Protein AF-A0AA42CXZ5-F1 (afdb_monomer)

Mean predicted aligned error: 3.48 Å

Sequence (83 aa):
MDDLIDQAGRIVAAHGVDALEGLVLALLAERSPQATGTLARRMALEHALVRRSASRLEEAGWIACEPSSGRSPGMRLTLLESP

Organism: NCBI:txid2944682

InterPro domains:
  IPR036388 Winged helix-like DNA-binding domain superfamily [G3DSA:1.10.10.10] (1-81)
  IPR036390 Winged helix DNA-binding domain superfamily [SSF46785] (7-78)

Secondary structure (DSSP, 8-state):
-HHHHHHHHHHHHHH---HHHHHHHHHHHHSSSEEHHHHHHHHT--HHHHHHHHHHHHHTTSEEEEE-SSSS-PEEEEESS--

Nearest PDB structures (foldseek):
  5hli-assembly1_A  TM=7.883E-01  e=1.255E-04  Staphylococcus epidermidis
  2nyx-assembly2_D  TM=8.018E-01  e=7.574E-04  Mycobacterium tuberculosis H37Rv
  2a61-assembly2_C  TM=7.734E-01  e=1.636E-03  Thermotoga maritima
  3s2w-assembl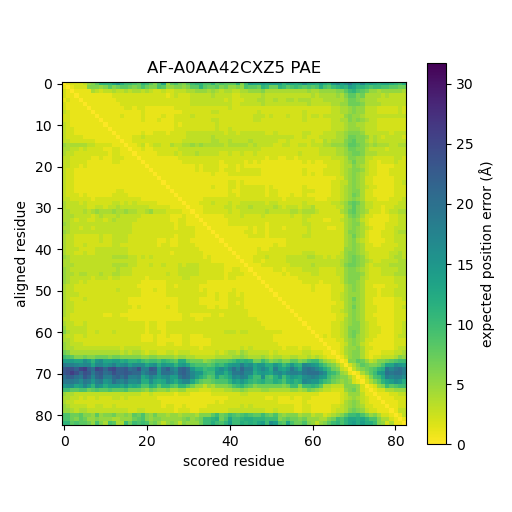y4_H  TM=8.124E-01  e=3.535E-03  Methanosarcina mazei Go1
  3voe-assembly1_A  TM=7.460E-01  e=2.256E-03  Escherichia coli K-12

Solvent-accessible surface area (backbone atoms only — not comparable to full-atom values): 4631 Å² total; per-residue (Å²): 107,67,69,52,52,53,47,12,52,49,38,19,73,75,68,74,48,53,72,65,42,14,41,53,50,38,52,31,71,78,47,59,68,42,43,41,60,57,53,16,60,75,69,74,46,60,54,68,58,47,51,51,38,49,51,52,36,34,76,70,61,42,31,47,78,39,78,42,90,69,100,51,96,40,39,32,39,32,63,70,59,89,123

pLDDT: mean 92.08, std 9.09, range [54.69, 97.88]

Foldseek 3Di:
DVVLQVQLVVCCVVPVADSLLSSLLSVVLVPPWDKLVVSCVVVVHDSVVSVVSLVVCVVVVQWDWDQDPDDDRIIIIGGPDRD

Structure (mmCIF, N/CA/C/O backbone):
data_AF-A0AA42CXZ5-F1
#
_entry.id   AF-A0AA42CXZ5-F1
#
loop_
_atom_site.group_PDB
_atom_site.id
_atom_site.type_symbol
_atom_site.label_atom_id
_atom_site.label_alt_id
_atom_site.label_comp_id
_atom_site.label_asym_id
_atom_site.label_entity_id
_atom_site.label_seq_id
_atom_site.pdbx_PDB_ins_code
_atom_site.Cartn_x
_atom_site.Cartn_y
_atom_site.Cartn_z
_atom_site.occupancy
_atom_site.B_iso_or_equiv
_atom_site.auth_seq_id
_atom_site.auth_comp_id
_atom_site.auth_asym_id
_atom_site.auth_atom_id
_atom_site.pdbx_PDB_model_num
ATOM 1 N N . MET A 1 1 ? 12.080 -10.776 -4.761 1.00 75.25 1 MET A N 1
ATOM 2 C CA . MET A 1 1 ? 11.328 -9.883 -5.667 1.00 75.25 1 MET A CA 1
ATOM 3 C C . MET A 1 1 ? 10.244 -10.689 -6.355 1.00 75.25 1 MET A C 1
ATOM 5 O O . MET A 1 1 ? 9.105 -10.266 -6.302 1.00 75.25 1 MET A O 1
ATOM 9 N N . ASP A 1 2 ? 10.579 -11.868 -6.878 1.00 86.81 2 ASP A N 1
ATOM 10 C CA . ASP A 1 2 ? 9.611 -12.793 -7.486 1.00 86.81 2 ASP A CA 1
ATOM 11 C C . ASP A 1 2 ? 8.450 -13.143 -6.537 1.00 86.81 2 ASP A C 1
ATOM 13 O O . ASP A 1 2 ? 7.301 -12.916 -6.886 1.00 86.81 2 ASP A O 1
ATOM 17 N N . ASP A 1 3 ? 8.745 -13.511 -5.284 1.00 92.00 3 ASP A N 1
ATOM 18 C CA . ASP A 1 3 ? 7.714 -13.809 -4.267 1.00 92.00 3 ASP A CA 1
ATOM 19 C C . ASP A 1 3 ? 6.763 -12.624 -3.980 1.00 92.00 3 ASP A C 1
ATOM 21 O O . ASP A 1 3 ? 5.556 -12.795 -3.819 1.00 92.00 3 ASP A O 1
ATOM 25 N N . LEU A 1 4 ? 7.284 -11.391 -4.009 1.00 92.19 4 LEU A N 1
ATOM 26 C CA . LEU A 1 4 ? 6.476 -10.179 -3.839 1.00 92.19 4 LEU A CA 1
ATOM 27 C C . LEU A 1 4 ? 5.535 -9.961 -5.032 1.00 92.19 4 LEU A C 1
ATOM 29 O O . LEU A 1 4 ? 4.385 -9.568 -4.846 1.00 92.19 4 LEU A O 1
ATOM 33 N N . ILE A 1 5 ? 6.027 -10.187 -6.252 1.00 94.00 5 ILE A N 1
ATOM 34 C CA . ILE A 1 5 ? 5.229 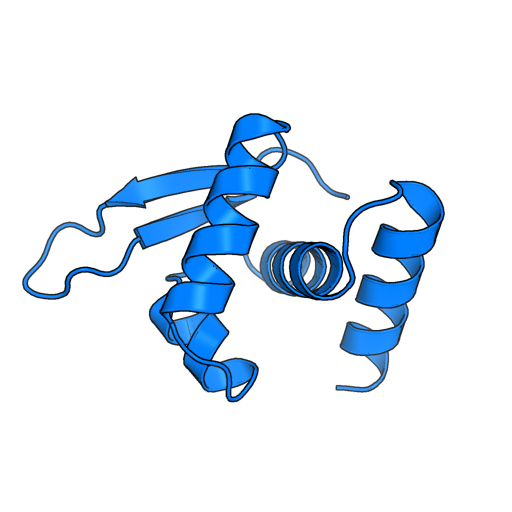-10.056 -7.476 1.00 94.00 5 ILE A CA 1
ATOM 35 C C . ILE A 1 5 ? 4.141 -11.133 -7.500 1.00 94.00 5 ILE A C 1
ATOM 37 O O . ILE A 1 5 ? 2.990 -10.820 -7.799 1.00 94.00 5 ILE A O 1
ATOM 41 N N . ASP A 1 6 ? 4.470 -12.364 -7.109 1.00 96.25 6 ASP A N 1
ATOM 42 C CA . ASP A 1 6 ? 3.507 -13.460 -7.005 1.00 96.25 6 ASP A CA 1
ATOM 43 C C . ASP A 1 6 ? 2.442 -13.171 -5.940 1.00 96.25 6 ASP A C 1
ATOM 45 O O . ASP A 1 6 ? 1.249 -13.392 -6.164 1.00 96.25 6 ASP A O 1
ATOM 49 N N . GLN A 1 7 ? 2.837 -12.633 -4.782 1.00 95.25 7 GLN A N 1
ATOM 50 C CA . GLN A 1 7 ? 1.895 -12.201 -3.753 1.00 95.25 7 GLN A CA 1
ATOM 51 C C . GLN A 1 7 ? 0.992 -11.065 -4.242 1.00 95.25 7 GLN A C 1
ATOM 53 O O . GLN A 1 7 ? -0.225 -11.146 -4.077 1.00 95.25 7 GLN A O 1
ATOM 58 N N . ALA A 1 8 ? 1.555 -10.038 -4.879 1.00 96.00 8 ALA A N 1
ATOM 59 C CA . ALA A 1 8 ? 0.776 -8.947 -5.454 1.00 96.00 8 ALA A CA 1
ATOM 60 C C . ALA A 1 8 ? -0.210 -9.461 -6.515 1.00 96.00 8 ALA A C 1
ATOM 62 O O . ALA A 1 8 ? -1.374 -9.067 -6.513 1.00 96.00 8 ALA A O 1
ATOM 63 N N . GLY A 1 9 ? 0.217 -10.395 -7.371 1.00 96.69 9 GLY A N 1
ATOM 64 C CA . GLY A 1 9 ? -0.641 -11.041 -8.364 1.00 96.69 9 GLY A CA 1
ATOM 65 C C . GLY A 1 9 ? -1.812 -11.801 -7.736 1.00 96.69 9 GLY A C 1
ATOM 66 O O . GLY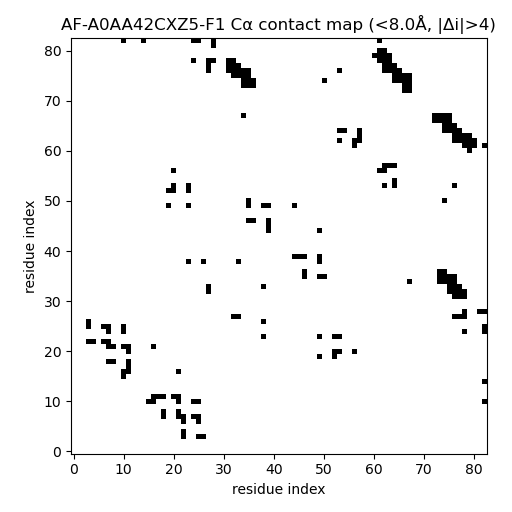 A 1 9 ? -2.940 -11.700 -8.222 1.00 96.69 9 GLY A O 1
ATOM 67 N N . ARG A 1 10 ? -1.579 -12.502 -6.618 1.00 97.25 10 ARG A N 1
ATOM 68 C CA . ARG A 1 10 ? -2.646 -13.166 -5.849 1.00 97.25 10 ARG A CA 1
ATOM 69 C C . ARG A 1 10 ? -3.646 -12.166 -5.270 1.00 97.25 10 ARG A C 1
ATOM 71 O O . ARG A 1 10 ? -4.844 -12.391 -5.407 1.00 97.25 10 ARG A O 1
ATOM 78 N N . ILE A 1 11 ? -3.172 -11.062 -4.692 1.00 96.88 11 ILE A N 1
ATOM 79 C CA . ILE A 1 11 ? -4.030 -10.004 -4.132 1.00 96.88 11 ILE A CA 1
ATOM 80 C C . ILE A 1 11 ? -4.896 -9.372 -5.231 1.00 96.88 11 ILE A C 1
ATOM 82 O O . ILE A 1 11 ? -6.107 -9.234 -5.063 1.00 96.88 11 ILE A O 1
ATOM 86 N N . VAL A 1 12 ? -4.303 -9.051 -6.386 1.00 97.38 12 VAL A N 1
ATOM 87 C CA . VAL A 1 12 ? -5.030 -8.517 -7.551 1.00 97.38 12 VAL A CA 1
ATOM 88 C C . VAL A 1 12 ? -6.130 -9.479 -7.995 1.00 97.38 12 VAL A C 1
ATOM 90 O O . VAL A 1 12 ? -7.271 -9.064 -8.187 1.00 97.38 12 VAL A O 1
ATOM 93 N N . ALA A 1 13 ? -5.814 -10.770 -8.125 1.00 96.75 13 ALA A N 1
ATOM 94 C CA . ALA A 1 13 ? -6.781 -11.774 -8.559 1.00 96.75 13 ALA A CA 1
ATOM 95 C C . ALA A 1 13 ? -7.910 -12.003 -7.539 1.00 96.75 13 ALA A C 1
ATOM 97 O O . ALA A 1 13 ? -9.054 -12.215 -7.938 1.00 96.75 13 ALA A O 1
ATOM 98 N N . ALA A 1 14 ? -7.602 -11.964 -6.240 1.00 96.12 14 ALA A N 1
ATOM 99 C CA . ALA A 1 14 ? -8.566 -12.221 -5.173 1.00 96.12 14 ALA A CA 1
ATOM 100 C C . ALA A 1 14 ? -9.497 -11.029 -4.904 1.00 96.12 14 ALA A C 1
ATOM 102 O O . ALA A 1 14 ? -10.679 -11.228 -4.620 1.00 96.12 14 ALA A O 1
ATOM 103 N N . HIS A 1 15 ? -8.981 -9.801 -5.008 1.00 94.62 15 HIS A N 1
ATOM 104 C CA . HIS A 1 15 ? -9.682 -8.596 -4.552 1.00 94.62 15 HIS A CA 1
ATOM 105 C C . HIS A 1 15 ? -10.028 -7.604 -5.666 1.00 94.62 15 HIS A C 1
ATOM 107 O O . HIS A 1 15 ? -10.727 -6.626 -5.409 1.00 94.62 15 HIS A O 1
ATOM 113 N N . GLY A 1 16 ? -9.580 -7.841 -6.904 1.00 94.31 16 GLY A N 1
ATOM 114 C CA . GLY A 1 16 ? -9.902 -6.987 -8.053 1.00 94.31 16 GLY A CA 1
ATOM 115 C C . GLY A 1 16 ? -9.299 -5.580 -7.978 1.00 94.31 16 GLY A C 1
ATOM 116 O O . GLY A 1 16 ? -9.806 -4.666 -8.629 1.00 94.31 16 GLY A O 1
ATOM 117 N N . VAL A 1 17 ? -8.247 -5.401 -7.177 1.00 95.25 17 VAL A N 1
ATOM 118 C CA . VAL A 1 17 ? -7.491 -4.145 -7.059 1.00 95.25 17 VAL A CA 1
ATOM 119 C C . VAL A 1 17 ? -6.559 -3.945 -8.255 1.00 95.25 17 VAL A C 1
ATOM 121 O O . VAL A 1 17 ? -6.249 -4.890 -8.985 1.00 95.25 17 VAL A O 1
ATOM 124 N N . ASP A 1 18 ? -6.086 -2.717 -8.467 1.00 96.62 18 ASP A N 1
ATOM 125 C CA . ASP A 1 18 ? -5.084 -2.447 -9.497 1.00 96.62 18 ASP A CA 1
ATOM 126 C C . ASP A 1 18 ? -3.714 -3.075 -9.150 1.00 96.62 18 ASP A C 1
ATOM 128 O O . ASP A 1 18 ? -3.429 -3.433 -8.007 1.00 96.62 18 ASP A O 1
ATOM 132 N N . ALA A 1 19 ? -2.836 -3.231 -10.145 1.00 96.50 19 ALA A N 1
ATOM 133 C CA . ALA A 1 19 ? -1.539 -3.885 -9.951 1.00 96.50 19 ALA A CA 1
ATOM 134 C C . ALA A 1 19 ? -0.612 -3.161 -8.951 1.00 96.50 19 ALA A C 1
ATOM 136 O O . ALA A 1 19 ? 0.107 -3.808 -8.188 1.00 96.50 19 ALA A O 1
ATOM 137 N N . LEU A 1 20 ? -0.616 -1.827 -8.943 1.00 96.81 20 LEU A N 1
ATOM 138 C CA . LEU A 1 20 ? 0.136 -1.019 -7.987 1.00 96.81 20 LEU A CA 1
ATOM 139 C C . LEU A 1 20 ? -0.498 -1.071 -6.591 1.00 96.81 20 LEU A C 1
ATOM 141 O O . LEU A 1 20 ? 0.229 -1.157 -5.606 1.00 96.81 20 LEU A O 1
ATOM 145 N N . GLU A 1 21 ? -1.825 -1.062 -6.494 1.00 97.88 21 GLU A N 1
ATOM 146 C CA . GLU A 1 21 ? -2.553 -1.288 -5.241 1.00 97.88 21 GLU A CA 1
ATOM 147 C C . GLU A 1 21 ? -2.186 -2.654 -4.636 1.00 97.88 21 GLU A C 1
ATOM 149 O O . GLU A 1 21 ? -1.784 -2.721 -3.474 1.00 97.88 21 GLU A O 1
ATOM 154 N N . GLY A 1 22 ? -2.203 -3.722 -5.440 1.00 97.44 22 GLY A N 1
ATOM 155 C CA . GLY A 1 22 ? -1.776 -5.060 -5.026 1.00 97.44 22 GLY A CA 1
ATOM 156 C C . GLY A 1 22 ? -0.314 -5.117 -4.572 1.00 97.44 22 GLY A C 1
ATOM 157 O O . GLY A 1 22 ? -0.007 -5.747 -3.561 1.00 97.44 22 GLY A O 1
ATOM 158 N N . LEU A 1 23 ? 0.591 -4.410 -5.258 1.00 97.19 23 LEU A N 1
ATOM 159 C CA . LEU A 1 23 ? 1.994 -4.281 -4.841 1.00 97.19 23 LEU A CA 1
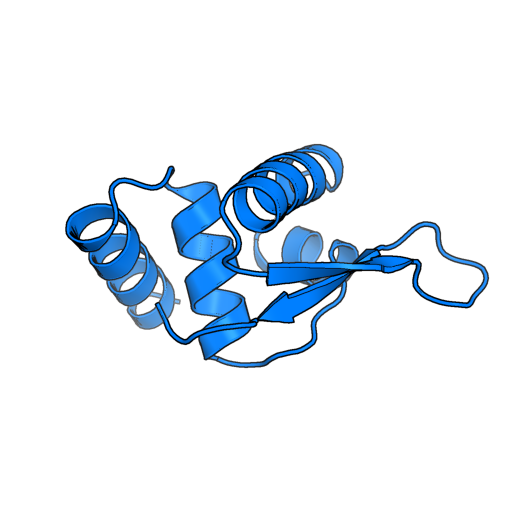ATOM 160 C C . LEU A 1 23 ? 2.147 -3.534 -3.512 1.00 97.19 23 LEU A C 1
ATOM 162 O O . LEU A 1 23 ? 2.927 -3.957 -2.659 1.00 97.19 23 LEU A O 1
ATOM 166 N N . VAL A 1 24 ? 1.412 -2.436 -3.312 1.00 97.06 24 VAL A N 1
ATOM 167 C CA . VAL A 1 24 ? 1.420 -1.685 -2.047 1.00 97.06 24 VAL A CA 1
ATOM 168 C C . VAL A 1 24 ? 0.924 -2.567 -0.903 1.00 97.06 24 VAL A C 1
ATOM 170 O O . VAL A 1 24 ? 1.564 -2.618 0.146 1.00 97.06 24 VAL A O 1
ATOM 173 N N . LEU A 1 25 ? -0.169 -3.298 -1.118 1.00 97.69 25 LEU A N 1
ATOM 174 C CA . LEU A 1 25 ? -0.731 -4.232 -0.148 1.00 97.69 25 LEU A CA 1
ATOM 175 C C . LEU A 1 25 ? 0.229 -5.379 0.186 1.00 97.69 25 LEU A C 1
ATOM 177 O O . LEU A 1 25 ? 0.450 -5.655 1.363 1.00 97.69 25 LEU A O 1
ATOM 181 N N . ALA A 1 26 ? 0.872 -5.988 -0.814 1.00 97.06 26 ALA A N 1
ATOM 182 C CA . ALA A 1 26 ? 1.867 -7.037 -0.593 1.00 97.06 26 ALA A CA 1
ATOM 183 C C . ALA A 1 26 ? 3.070 -6.527 0.224 1.00 97.06 26 ALA A C 1
ATOM 185 O O . ALA A 1 26 ? 3.498 -7.167 1.184 1.00 97.06 26 ALA A O 1
ATOM 186 N N . LEU A 1 27 ? 3.576 -5.328 -0.089 1.00 96.44 27 LEU A N 1
ATOM 187 C CA . LEU A 1 27 ? 4.678 -4.701 0.649 1.00 96.44 27 LEU A CA 1
ATOM 188 C C . LEU A 1 27 ? 4.313 -4.369 2.102 1.00 96.44 27 LEU A C 1
ATOM 190 O O . LEU A 1 27 ? 5.151 -4.516 2.996 1.00 96.44 27 LEU A O 1
ATOM 194 N N . LEU A 1 28 ? 3.074 -3.937 2.344 1.00 96.44 28 LEU A N 1
ATOM 195 C CA . LEU A 1 28 ? 2.570 -3.675 3.690 1.00 96.44 28 LEU A CA 1
ATOM 196 C C . LEU A 1 28 ? 2.297 -4.965 4.472 1.00 96.44 28 LEU A C 1
ATOM 198 O O . LEU A 1 28 ? 2.506 -4.984 5.684 1.00 96.44 28 LEU A O 1
ATOM 202 N N . ALA A 1 29 ? 1.896 -6.042 3.796 1.00 95.44 29 ALA A N 1
ATOM 203 C CA . ALA A 1 29 ? 1.751 -7.362 4.399 1.00 95.44 29 ALA A CA 1
ATOM 204 C C . ALA A 1 29 ? 3.107 -7.946 4.837 1.00 95.44 29 ALA A C 1
ATOM 206 O O . ALA A 1 29 ? 3.186 -8.563 5.896 1.00 95.44 29 ALA A O 1
ATOM 207 N N . GLU A 1 30 ? 4.192 -7.696 4.088 1.00 94.19 30 GLU A N 1
ATOM 208 C CA . GLU A 1 30 ? 5.552 -8.028 4.545 1.00 94.19 30 GLU A CA 1
ATOM 209 C C . GLU A 1 30 ? 5.950 -7.212 5.786 1.00 94.19 30 GLU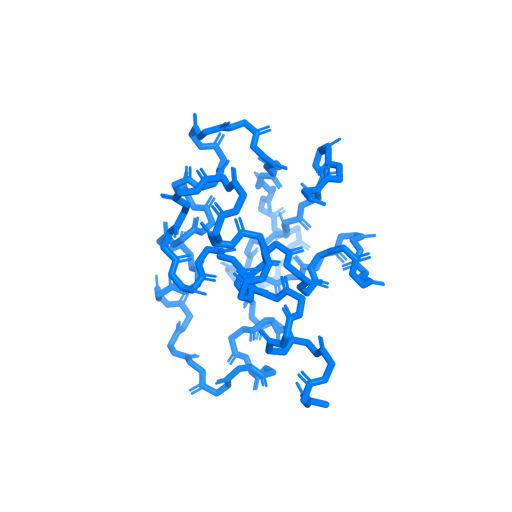 A C 1
ATOM 211 O O . GLU A 1 30 ? 6.623 -7.714 6.692 1.00 94.19 30 GLU A O 1
ATOM 216 N N . ARG A 1 31 ? 5.599 -5.919 5.810 1.00 94.12 31 ARG A N 1
ATOM 217 C CA . ARG A 1 31 ? 5.931 -5.013 6.911 1.00 94.12 31 ARG A CA 1
ATOM 218 C C . ARG A 1 31 ? 5.006 -3.801 6.931 1.00 94.12 31 ARG A C 1
ATOM 220 O O . ARG A 1 31 ? 5.105 -2.931 6.072 1.00 94.12 31 ARG A O 1
ATOM 227 N N . SER A 1 32 ? 4.233 -3.667 8.002 1.00 93.62 32 SER A N 1
ATOM 228 C CA . SER A 1 32 ? 3.398 -2.500 8.301 1.00 93.62 32 SER A CA 1
ATOM 229 C C . SER A 1 32 ? 3.794 -1.922 9.671 1.00 93.62 32 SER A C 1
ATOM 231 O O . SER A 1 32 ? 4.078 -2.702 10.585 1.00 93.62 32 SER A O 1
ATOM 233 N N . PRO A 1 33 ? 3.860 -0.588 9.856 1.00 95.19 33 PRO A N 1
ATOM 234 C CA . PRO A 1 33 ? 3.589 0.469 8.880 1.00 95.19 33 PRO A CA 1
ATOM 235 C C . PRO A 1 33 ? 4.811 0.841 8.019 1.00 95.19 33 PRO A C 1
ATOM 237 O O . PRO A 1 33 ? 5.964 0.620 8.405 1.00 95.19 33 PRO A O 1
ATOM 240 N N . GLN A 1 34 ? 4.577 1.487 6.872 1.00 94.81 34 GLN A N 1
ATOM 241 C CA . GLN A 1 34 ? 5.633 1.980 5.974 1.00 94.81 34 GLN A CA 1
ATOM 242 C C . GLN A 1 34 ? 5.363 3.388 5.448 1.00 94.81 34 GLN A C 1
ATOM 244 O O . GLN A 1 34 ? 4.229 3.793 5.228 1.00 94.81 34 GLN A O 1
ATOM 249 N N . ALA A 1 35 ? 6.426 4.157 5.206 1.00 93.50 35 ALA A N 1
ATOM 250 C CA . ALA A 1 35 ? 6.298 5.473 4.588 1.00 93.50 35 ALA A CA 1
ATOM 251 C C . ALA A 1 35 ? 6.186 5.361 3.059 1.00 93.50 35 ALA A C 1
ATOM 253 O O . ALA A 1 35 ? 6.973 4.662 2.420 1.00 93.50 35 ALA A O 1
ATOM 254 N N . THR A 1 36 ? 5.295 6.147 2.459 1.00 93.12 36 THR A N 1
ATOM 255 C CA . THR A 1 36 ? 5.107 6.263 0.998 1.00 93.12 36 THR A CA 1
ATOM 256 C C . THR A 1 36 ? 6.410 6.513 0.229 1.00 93.12 36 THR A C 1
ATOM 258 O O . THR A 1 36 ? 6.620 5.922 -0.824 1.00 93.12 36 THR A O 1
ATOM 261 N N . GLY A 1 37 ? 7.334 7.317 0.768 1.00 93.00 37 GLY A N 1
ATOM 262 C CA . GLY A 1 37 ? 8.650 7.533 0.149 1.00 93.00 37 GLY A CA 1
ATOM 263 C C . GLY A 1 37 ? 9.568 6.301 0.180 1.00 93.00 37 GLY A C 1
ATOM 264 O O . GLY A 1 37 ? 10.393 6.122 -0.713 1.00 93.00 37 GLY A O 1
ATOM 265 N N . THR A 1 38 ? 9.415 5.426 1.183 1.00 93.19 38 THR A N 1
ATOM 266 C CA . THR A 1 38 ? 10.146 4.145 1.249 1.00 93.19 38 THR A CA 1
ATOM 267 C C . THR A 1 38 ? 9.626 3.187 0.184 1.00 93.19 38 THR A C 1
ATOM 269 O O . THR A 1 38 ? 10.421 2.596 -0.543 1.00 93.19 38 THR A O 1
ATOM 272 N N . LEU A 1 39 ? 8.300 3.09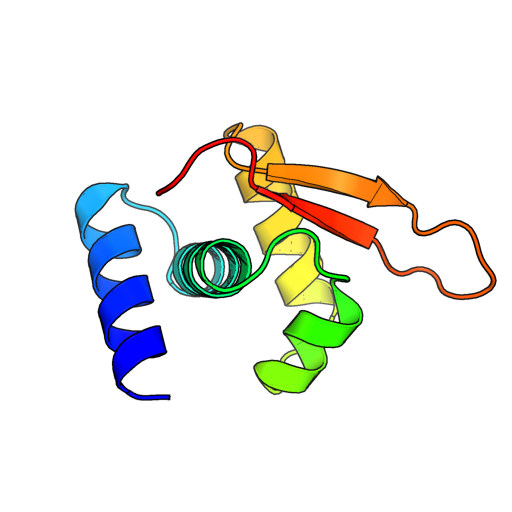4 0.050 1.00 94.69 39 LEU A N 1
ATOM 273 C CA . LEU A 1 39 ? 7.639 2.298 -0.983 1.00 94.69 39 LEU A CA 1
ATOM 274 C C . LEU A 1 39 ? 8.022 2.767 -2.392 1.00 94.69 39 LEU A C 1
ATOM 276 O O . LEU A 1 39 ? 8.475 1.962 -3.200 1.00 94.69 39 LEU A O 1
ATOM 280 N N . ALA A 1 40 ? 7.927 4.074 -2.656 1.00 94.62 40 ALA A N 1
ATOM 281 C CA . ALA A 1 40 ? 8.298 4.679 -3.935 1.00 94.62 40 ALA A CA 1
ATOM 282 C C . ALA A 1 40 ? 9.738 4.328 -4.338 1.00 94.62 40 ALA A C 1
ATOM 284 O O . ALA A 1 40 ? 9.981 3.856 -5.446 1.00 94.62 40 ALA A O 1
ATOM 285 N N . ARG A 1 41 ? 10.690 4.456 -3.403 1.00 94.38 41 ARG A N 1
ATOM 286 C CA . ARG A 1 41 ? 12.089 4.079 -3.638 1.00 94.38 41 ARG A CA 1
ATOM 287 C C . ARG A 1 41 ? 12.259 2.583 -3.896 1.00 94.38 41 ARG A C 1
ATOM 289 O O . ARG A 1 41 ? 13.011 2.220 -4.792 1.00 94.38 41 ARG A O 1
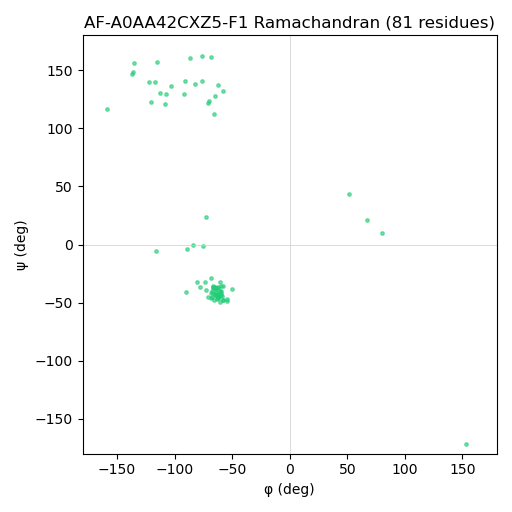ATOM 296 N N . ARG A 1 42 ? 11.587 1.721 -3.123 1.00 93.44 42 ARG A N 1
ATOM 297 C CA . ARG A 1 42 ? 11.692 0.259 -3.269 1.00 93.44 42 ARG A CA 1
ATOM 298 C C . ARG A 1 42 ? 11.150 -0.222 -4.616 1.00 93.44 42 ARG A C 1
ATOM 300 O O . ARG A 1 42 ? 11.724 -1.136 -5.193 1.00 93.44 42 ARG A O 1
ATOM 307 N N . MET A 1 43 ? 10.082 0.401 -5.108 1.00 93.38 43 MET A N 1
ATOM 308 C CA . MET A 1 43 ? 9.457 0.064 -6.392 1.00 93.38 43 MET A CA 1
ATOM 309 C C . MET A 1 43 ? 10.055 0.829 -7.583 1.00 93.38 43 MET A C 1
ATOM 311 O O . MET A 1 43 ? 9.653 0.577 -8.712 1.00 93.38 43 MET A O 1
ATOM 315 N N . ALA A 1 44 ? 10.991 1.759 -7.347 1.00 95.19 44 ALA A N 1
ATOM 316 C CA . ALA A 1 44 ? 11.492 2.703 -8.351 1.00 95.19 44 ALA A CA 1
ATOM 317 C C . ALA A 1 44 ? 10.358 3.467 -9.074 1.00 95.19 44 ALA A C 1
ATOM 319 O O . ALA A 1 44 ? 10.374 3.633 -10.291 1.00 95.19 44 ALA A O 1
ATOM 320 N N . LEU A 1 45 ? 9.365 3.927 -8.303 1.00 95.00 45 LEU A N 1
ATOM 321 C CA . LEU A 1 45 ? 8.187 4.645 -8.791 1.00 95.00 45 LEU A CA 1
ATOM 322 C C . LEU A 1 45 ? 8.139 6.083 -8.282 1.00 95.00 45 LEU A C 1
ATOM 324 O O . LEU A 1 45 ? 8.659 6.414 -7.215 1.00 95.00 45 LEU A O 1
ATOM 328 N N . GLU A 1 46 ? 7.413 6.918 -9.019 1.00 95.38 46 GLU A N 1
ATOM 329 C CA . GLU A 1 46 ? 7.088 8.271 -8.591 1.00 95.38 46 GLU A CA 1
ATOM 330 C C . GLU A 1 46 ? 6.250 8.269 -7.311 1.00 95.38 46 GLU A C 1
ATOM 332 O O . GLU A 1 46 ? 5.266 7.534 -7.169 1.00 95.38 46 GLU A O 1
ATOM 337 N N . HIS A 1 47 ? 6.588 9.168 -6.385 1.00 92.44 47 HIS A N 1
ATOM 338 C CA . HIS A 1 47 ? 5.891 9.278 -5.101 1.00 92.44 47 HIS A CA 1
ATOM 339 C C . HIS A 1 47 ? 4.400 9.606 -5.283 1.00 92.44 47 HIS A C 1
ATOM 341 O O . HIS A 1 47 ? 3.561 9.134 -4.516 1.00 92.44 47 HIS A O 1
ATOM 347 N N . ALA A 1 48 ? 4.055 10.356 -6.334 1.00 94.19 48 ALA A N 1
ATOM 348 C CA . ALA A 1 48 ? 2.673 10.683 -6.673 1.00 94.19 48 ALA A CA 1
ATOM 349 C C . ALA A 1 48 ? 1.822 9.440 -6.997 1.00 94.19 48 ALA A C 1
ATOM 351 O O . ALA A 1 48 ? 0.660 9.388 -6.596 1.00 94.19 48 ALA A O 1
ATOM 352 N N . LEU A 1 49 ? 2.394 8.426 -7.660 1.00 96.06 49 LEU A N 1
ATOM 353 C CA . LEU A 1 49 ? 1.682 7.183 -7.982 1.00 96.06 49 LEU A CA 1
ATOM 354 C C . LEU A 1 49 ? 1.381 6.383 -6.715 1.00 96.06 49 LEU A C 1
ATOM 356 O O . LEU A 1 49 ? 0.242 5.983 -6.495 1.00 96.06 49 LEU A O 1
ATOM 360 N N . VAL A 1 50 ? 2.375 6.247 -5.833 1.00 95.50 50 VAL A N 1
ATOM 361 C CA . VAL A 1 50 ? 2.203 5.553 -4.548 1.00 95.50 50 VAL A CA 1
ATOM 362 C C . VAL A 1 50 ? 1.155 6.247 -3.682 1.00 95.50 50 VAL A C 1
ATOM 364 O O . VAL A 1 50 ? 0.316 5.583 -3.085 1.00 95.50 50 VAL A O 1
ATOM 367 N N . ARG A 1 51 ? 1.157 7.586 -3.632 1.00 94.69 51 ARG A N 1
ATOM 368 C CA . ARG A 1 51 ? 0.136 8.345 -2.890 1.00 94.69 51 ARG A CA 1
ATOM 369 C C . ARG A 1 51 ? -1.260 8.174 -3.478 1.00 94.69 51 ARG A C 1
ATOM 371 O O . ARG A 1 51 ? -2.218 8.099 -2.718 1.00 94.69 51 ARG A O 1
ATOM 378 N N . ARG A 1 52 ? -1.381 8.102 -4.806 1.00 95.94 52 ARG A N 1
ATOM 379 C CA . ARG A 1 52 ? -2.667 7.884 -5.472 1.00 95.94 52 ARG A CA 1
ATOM 380 C C . ARG A 1 52 ? -3.238 6.500 -5.158 1.00 95.94 52 ARG A C 1
ATOM 382 O O . ARG A 1 52 ? -4.401 6.431 -4.780 1.00 95.94 52 ARG A O 1
ATOM 389 N N . SER A 1 53 ? -2.441 5.434 -5.266 1.00 97.19 53 SER A N 1
ATOM 390 C CA . SER A 1 53 ? -2.895 4.091 -4.866 1.00 97.19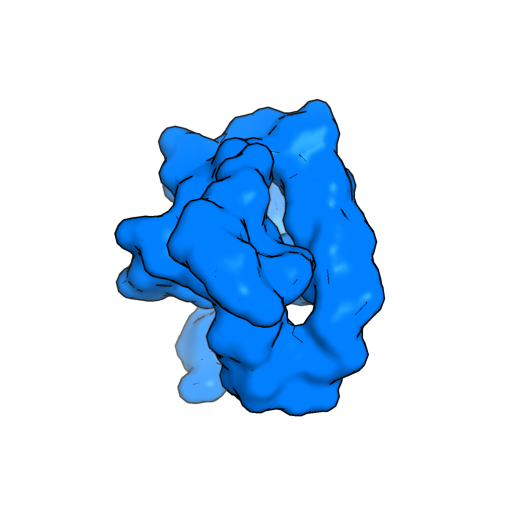 53 SER A CA 1
ATOM 391 C C . SER A 1 53 ? -3.185 4.020 -3.368 1.00 97.19 53 SER A C 1
ATOM 393 O O . SER A 1 53 ? -4.189 3.439 -2.983 1.00 97.19 53 SER A O 1
ATOM 395 N N . ALA A 1 54 ? -2.382 4.672 -2.518 1.00 96.06 54 ALA A N 1
ATOM 396 C CA . ALA A 1 54 ? -2.655 4.732 -1.082 1.00 96.06 54 ALA 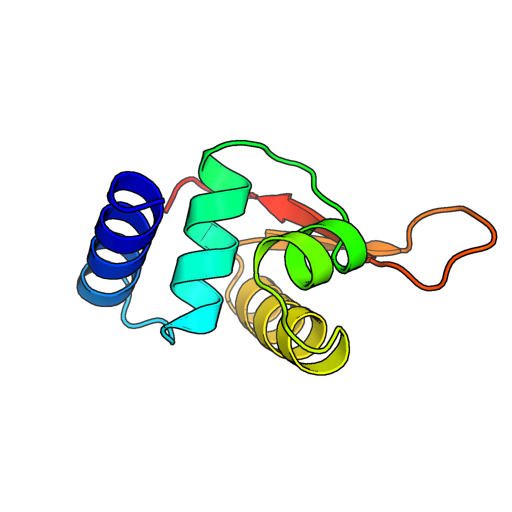A CA 1
ATOM 397 C C . ALA A 1 54 ? -4.009 5.395 -0.765 1.00 96.06 54 ALA A C 1
ATOM 399 O O . ALA A 1 54 ? -4.763 4.856 0.032 1.00 96.06 54 ALA A O 1
ATOM 400 N N . SER A 1 55 ? -4.349 6.504 -1.433 1.00 96.19 55 SER A N 1
ATOM 401 C CA . SER A 1 55 ? -5.663 7.156 -1.286 1.00 96.19 55 SER A CA 1
ATOM 402 C C . SER A 1 55 ? -6.809 6.210 -1.647 1.00 96.19 55 SER A C 1
ATOM 404 O O . SER A 1 55 ? -7.782 6.116 -0.914 1.00 96.19 55 SER A O 1
ATOM 406 N N . ARG A 1 56 ? -6.680 5.468 -2.754 1.00 97.31 56 ARG A N 1
ATOM 407 C CA . ARG A 1 56 ? -7.711 4.521 -3.205 1.00 97.31 56 ARG A CA 1
ATOM 408 C C . ARG A 1 56 ? -7.859 3.335 -2.252 1.00 97.31 56 ARG A C 1
ATOM 410 O O . ARG A 1 56 ? -8.974 2.924 -1.957 1.00 97.31 56 ARG A O 1
ATOM 417 N N . LEU A 1 57 ? -6.745 2.815 -1.738 1.00 97.38 57 LEU A N 1
ATOM 418 C CA . LEU A 1 57 ? -6.746 1.741 -0.742 1.00 97.38 57 LEU A CA 1
ATOM 419 C C . LEU A 1 57 ? -7.335 2.189 0.599 1.00 97.38 57 LEU A C 1
ATOM 421 O O . LEU A 1 57 ? -8.017 1.401 1.247 1.00 97.38 57 LEU A O 1
ATOM 425 N N . GLU A 1 58 ? -7.088 3.432 1.009 1.00 97.00 58 GLU A N 1
ATOM 426 C CA . GLU A 1 58 ? -7.689 4.027 2.205 1.00 97.00 58 GLU A CA 1
ATOM 427 C C . GLU A 1 58 ? -9.197 4.239 2.035 1.00 97.00 58 GLU A C 1
ATOM 429 O O . GLU A 1 58 ? -9.969 3.841 2.903 1.00 97.00 58 GLU A O 1
ATOM 434 N N . GLU A 1 59 ? -9.636 4.772 0.890 1.00 96.94 59 GLU A N 1
ATOM 435 C CA . GLU A 1 59 ? -11.060 4.891 0.536 1.00 96.94 59 GLU A CA 1
ATOM 436 C C . GLU A 1 59 ? -11.770 3.530 0.536 1.00 96.94 59 GLU A C 1
ATOM 438 O O . GLU A 1 59 ? -12.931 3.430 0.931 1.00 96.94 59 GLU A O 1
ATOM 443 N N . ALA A 1 60 ? -11.064 2.478 0.120 1.00 95.25 60 ALA A N 1
ATOM 444 C CA . ALA A 1 60 ? -11.549 1.103 0.128 1.00 95.25 60 ALA A CA 1
ATOM 445 C C . ALA A 1 60 ? -11.385 0.388 1.487 1.00 95.25 60 ALA A C 1
ATOM 447 O O . ALA A 1 60 ? -11.782 -0.768 1.605 1.00 95.25 60 ALA A O 1
ATOM 448 N N . GLY A 1 61 ? -10.835 1.051 2.511 1.00 96.62 61 GLY A N 1
ATOM 449 C CA . GLY A 1 61 ? -10.743 0.530 3.880 1.00 96.62 61 GLY A CA 1
ATOM 450 C C . GLY A 1 61 ? -9.605 -0.462 4.144 1.00 96.62 61 GLY A C 1
ATOM 451 O O . GLY A 1 61 ? -9.562 -1.056 5.216 1.00 96.62 61 GLY A O 1
ATOM 452 N N . TRP A 1 62 ? -8.663 -0.634 3.215 1.00 97.31 62 TRP A N 1
ATOM 453 C CA . TRP A 1 62 ? -7.557 -1.588 3.369 1.00 97.31 62 TRP A CA 1
ATOM 454 C C . TRP A 1 62 ? -6.410 -1.057 4.231 1.00 97.31 62 TRP A C 1
ATOM 456 O O . TRP A 1 62 ? -5.712 -1.821 4.904 1.00 97.31 62 TRP A O 1
ATOM 466 N N . ILE A 1 63 ? -6.174 0.255 4.182 1.00 97.69 63 ILE A N 1
ATOM 467 C CA . ILE A 1 63 ? -5.071 0.913 4.884 1.00 97.69 63 ILE A CA 1
ATOM 468 C C . ILE A 1 63 ? -5.547 2.191 5.573 1.00 97.69 63 ILE A C 1
ATOM 470 O O . ILE A 1 63 ? -6.500 2.821 5.131 1.00 97.69 63 ILE A O 1
ATOM 474 N N . ALA A 1 64 ? -4.833 2.610 6.611 1.00 97.25 64 ALA A N 1
ATOM 475 C CA . ALA A 1 64 ? -4.917 3.961 7.153 1.00 97.25 64 ALA A CA 1
ATOM 476 C C . ALA A 1 64 ? -3.707 4.782 6.701 1.00 97.25 64 ALA A C 1
ATOM 478 O O . ALA A 1 64 ? -2.567 4.299 6.755 1.00 97.25 64 ALA A O 1
ATOM 479 N N . CYS A 1 65 ? -3.945 6.031 6.296 1.00 95.06 65 CYS A N 1
ATOM 480 C CA . CYS A 1 65 ? -2.896 6.974 5.951 1.00 95.06 65 CYS A CA 1
ATOM 481 C C . CYS A 1 65 ? -2.757 8.072 7.008 1.00 95.06 65 CYS A C 1
ATOM 483 O O . CYS A 1 65 ? -3.645 8.890 7.225 1.00 95.06 65 CYS A O 1
ATOM 485 N N . GLU A 1 66 ? -1.570 8.185 7.595 1.00 93.12 66 GLU A N 1
ATOM 486 C CA . GLU A 1 66 ? -1.251 9.241 8.554 1.00 93.12 66 GLU A CA 1
ATOM 487 C C . GLU A 1 66 ? -0.134 10.142 8.013 1.00 93.12 66 GLU A C 1
ATOM 489 O O . GLU A 1 66 ? 0.847 9.648 7.445 1.00 93.12 66 GLU A O 1
ATOM 494 N N . PRO A 1 67 ? -0.194 11.471 8.191 1.00 87.81 67 PRO A N 1
ATOM 495 C CA . PRO A 1 67 ? 0.957 12.326 7.928 1.00 87.81 67 PRO A CA 1
ATOM 496 C C . PRO A 1 67 ? 2.147 11.884 8.790 1.00 87.81 67 PRO A C 1
ATOM 498 O O . PRO A 1 67 ? 2.007 11.701 9.998 1.00 87.81 67 PRO A O 1
ATOM 501 N N . SER A 1 68 ? 3.343 11.737 8.213 1.00 80.25 68 SER A N 1
ATOM 502 C CA . SER A 1 68 ? 4.530 11.548 9.054 1.00 80.25 68 SER A CA 1
ATOM 503 C C . SER A 1 68 ? 4.846 12.858 9.770 1.00 80.25 68 SER A C 1
ATOM 505 O O . SER A 1 68 ? 5.084 13.880 9.131 1.00 80.25 68 SER A O 1
ATOM 507 N N . SER A 1 69 ? 4.874 12.834 11.103 1.00 67.12 69 SER A N 1
ATOM 508 C CA . SER A 1 69 ? 5.306 13.980 11.900 1.00 67.12 69 SER A CA 1
ATOM 509 C C . SER A 1 69 ? 6.796 14.243 11.646 1.00 67.12 69 SER A C 1
ATOM 511 O O . SER A 1 69 ? 7.664 13.432 11.964 1.00 67.12 69 SER A O 1
ATOM 513 N N . GLY A 1 70 ? 7.110 15.366 10.996 1.00 63.16 70 GLY A N 1
ATOM 514 C CA . GLY A 1 70 ? 8.485 15.754 10.692 1.00 63.16 70 GLY A CA 1
ATOM 515 C C . GLY A 1 70 ? 8.624 16.650 9.463 1.00 63.16 70 GLY A C 1
ATOM 516 O O . GLY A 1 70 ? 7.657 17.133 8.889 1.00 63.16 70 GLY A O 1
ATOM 517 N N . ARG A 1 71 ? 9.877 16.871 9.054 1.00 59.47 71 ARG A N 1
ATOM 518 C CA . ARG A 1 71 ? 10.286 17.793 7.976 1.00 59.47 71 ARG A CA 1
ATOM 519 C C . ARG A 1 71 ? 10.014 17.270 6.551 1.00 59.47 71 ARG A C 1
ATOM 521 O O . ARG A 1 71 ? 10.348 17.949 5.588 1.00 59.47 71 ARG A O 1
ATOM 528 N N . SER A 1 72 ? 9.479 16.054 6.416 1.00 54.69 72 SER A N 1
ATOM 529 C CA . SER A 1 72 ? 9.260 15.363 5.140 1.00 54.69 72 SER A CA 1
ATOM 530 C C . SER A 1 72 ? 7.758 15.223 4.872 1.00 54.69 72 SER A C 1
ATOM 532 O O . SER A 1 72 ? 7.061 14.710 5.744 1.00 54.69 72 SER A O 1
ATOM 534 N N . PRO A 1 73 ? 7.250 15.595 3.681 1.00 64.44 73 PRO A N 1
ATOM 535 C CA . PRO A 1 73 ? 5.828 15.515 3.317 1.00 64.44 73 PRO A CA 1
ATOM 536 C C . PRO A 1 73 ? 5.328 14.074 3.072 1.00 64.44 73 PRO A C 1
ATOM 538 O O . PRO A 1 73 ? 4.375 13.849 2.327 1.00 64.44 73 PRO A O 1
ATOM 541 N N . GLY A 1 74 ? 5.995 13.067 3.641 1.00 74.69 74 GLY A N 1
ATOM 542 C CA . GLY A 1 74 ? 5.634 11.664 3.475 1.00 74.69 74 GLY A CA 1
ATOM 543 C C . GLY A 1 74 ? 4.419 11.266 4.314 1.00 74.69 74 GLY A C 1
ATOM 544 O O . GLY A 1 74 ? 4.293 11.653 5.471 1.00 74.69 74 GLY A O 1
ATOM 545 N N . MET A 1 75 ? 3.550 10.433 3.745 1.00 89.81 75 MET A N 1
ATOM 546 C CA . MET A 1 75 ? 2.481 9.736 4.473 1.00 89.81 75 MET A CA 1
ATOM 547 C C . MET A 1 75 ? 2.990 8.376 4.961 1.00 89.81 75 MET A C 1
ATOM 549 O O . MET A 1 75 ? 3.744 7.711 4.240 1.00 89.81 75 MET A O 1
ATOM 553 N N . ARG A 1 76 ? 2.603 7.986 6.174 1.00 94.62 76 ARG A N 1
ATOM 554 C CA . ARG A 1 76 ? 2.760 6.655 6.759 1.00 94.62 76 ARG A CA 1
ATOM 555 C C . ARG A 1 76 ? 1.500 5.852 6.456 1.00 94.62 76 ARG A C 1
ATOM 557 O O . ARG A 1 76 ? 0.403 6.336 6.691 1.00 94.62 76 ARG A O 1
ATOM 564 N N . LEU A 1 77 ? 1.686 4.657 5.920 1.00 96.25 77 LEU A N 1
ATOM 565 C CA . LEU A 1 77 ? 0.629 3.726 5.563 1.00 96.25 77 LEU A CA 1
ATOM 566 C C . LEU A 1 77 ? 0.641 2.575 6.562 1.00 96.25 77 LEU A C 1
ATOM 568 O O . LEU A 1 77 ? 1.699 1.981 6.798 1.00 96.25 77 LEU A O 1
ATOM 572 N N . THR A 1 78 ? -0.522 2.267 7.116 1.00 97.56 78 THR A N 1
ATOM 573 C CA . THR A 1 78 ? -0.726 1.163 8.052 1.00 97.56 78 THR A CA 1
ATOM 574 C C . THR A 1 78 ? -1.759 0.221 7.462 1.00 97.56 78 THR A C 1
ATOM 576 O O . THR A 1 78 ? -2.867 0.647 7.159 1.00 97.56 78 THR A O 1
ATOM 579 N N . LEU A 1 79 ? -1.404 -1.050 7.296 1.00 97.62 79 LEU A N 1
ATOM 580 C CA . LEU A 1 79 ? -2.350 -2.090 6.900 1.00 97.62 79 LEU A CA 1
ATOM 581 C C . LEU A 1 79 ? -3.399 -2.294 8.000 1.00 97.62 79 LEU A C 1
ATOM 583 O O . LEU A 1 79 ? -3.020 -2.488 9.157 1.00 97.62 79 LEU A O 1
ATOM 587 N N . LEU A 1 80 ? -4.682 -2.235 7.641 1.00 96.25 80 LEU A N 1
ATOM 588 C CA . LEU A 1 80 ? -5.791 -2.438 8.578 1.00 96.25 80 LEU A CA 1
ATOM 589 C C . LEU A 1 80 ? -6.193 -3.910 8.656 1.00 96.25 80 LEU A C 1
ATOM 591 O O . LEU A 1 80 ? -6.402 -4.431 9.749 1.00 96.25 80 LEU A O 1
ATOM 595 N N . GLU A 1 81 ? -6.227 -4.585 7.509 1.00 84.56 81 GLU A N 1
ATOM 596 C CA . GLU A 1 81 ? -6.563 -6.002 7.389 1.00 84.56 81 GLU A CA 1
ATOM 597 C C . GLU A 1 81 ? -5.603 -6.692 6.420 1.00 84.56 81 GLU A C 1
ATOM 599 O O . GLU A 1 81 ? -5.112 -6.079 5.470 1.00 84.56 81 GLU A O 1
ATOM 604 N N . SER A 1 82 ? -5.299 -7.966 6.675 1.00 78.88 82 SER A N 1
ATOM 605 C CA . SER A 1 82 ? -4.459 -8.744 5.767 1.00 78.88 82 SER A CA 1
ATOM 606 C C . SER A 1 82 ? -5.215 -9.041 4.463 1.00 78.88 82 SER A C 1
ATOM 608 O O . SER A 1 82 ? -6.303 -9.614 4.537 1.00 78.88 82 SER A O 1
ATOM 610 N N . PRO A 1 83 ? -4.653 -8.657 3.305 1.00 79.69 83 PRO A N 1
ATOM 611 C CA . PRO A 1 83 ? -5.182 -8.966 1.982 1.00 79.69 83 PRO A CA 1
ATOM 612 C C . PRO A 1 83 ? -4.791 -10.376 1.519 1.00 79.69 83 PRO A C 1
ATOM 614 O O . PRO A 1 83 ? -3.967 -11.038 2.197 1.00 79.69 83 PRO A O 1
#

Radius of gyration: 11.74 Å; Cα contacts (8 Å, |Δi|>4): 118; chains: 1; bounding box: 24×32×22 Å